Protein AF-A0A7T1M908-F1 (afdb_monomer_lite)

Radius of gyration: 13.53 Å; chains: 1; bounding box: 36×30×32 Å

Foldseek 3Di:
DQDPVLVVQQPDCWWKWKAFPQQATCDTHVNNCVQQVHDRVVRHRDHPCVRADNVLSVVVVVLQVVCQVPQAKDWDFDWGQHPVGIFTWIKIWHWDQDPVRGIMIIIIIDTDDDD

Sequence (115 aa):
MDSLLERLLDAAPVNINVVDAEGRILYINEATAACLGRSKAELLGGSDRDLLPPEQFEAIRETDREVLRTGKPARTRIRLDFPTGGKLMIDQKFPLTLPDGSIAVGGIAITLDDD

pLDDT: mean 93.46, std 7.61, range [45.41, 98.56]

Secondary structure (DSSP, 8-state):
---HHHHHHHH-SSEEEEE-TT-BEEEE-HHHHHHHTS-HHHHTTSBGGGSS-HHHHHHHHHHHHHHHHHSS-EEEEEEEEETTEEEEEEEEEEEEE-TTS-EEEEEEEEE----

Structure (mmCIF, N/CA/C/O backbone):
data_AF-A0A7T1M908-F1
#
_entry.id   AF-A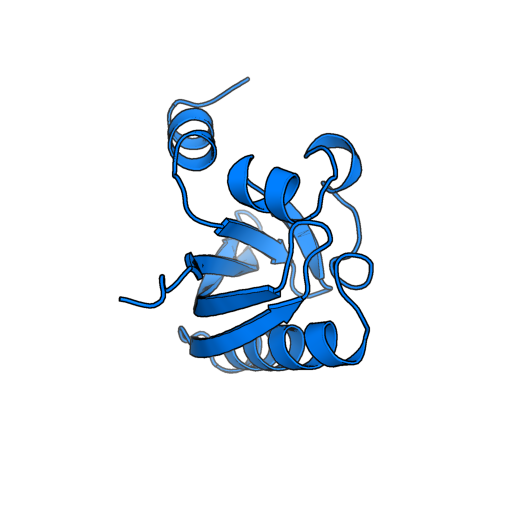0A7T1M908-F1
#
loop_
_atom_site.group_PDB
_atom_site.id
_atom_site.type_symbol
_atom_site.label_atom_id
_atom_site.label_alt_id
_atom_site.label_comp_id
_atom_site.label_asym_id
_atom_site.label_entity_id
_atom_site.label_seq_id
_atom_site.pdbx_PDB_ins_code
_atom_site.Cartn_x
_atom_site.Cartn_y
_atom_site.Cartn_z
_atom_site.occupancy
_atom_site.B_iso_or_equiv
_atom_site.auth_seq_id
_atom_site.auth_comp_id
_atom_site.auth_asym_id
_atom_site.auth_atom_id
_atom_site.pdbx_PDB_model_num
ATOM 1 N N . MET A 1 1 ? -19.299 -1.055 -9.789 1.00 45.41 1 MET A N 1
ATOM 2 C CA . MET A 1 1 ? -19.885 0.276 -10.041 1.00 45.41 1 MET A CA 1
ATOM 3 C C . MET A 1 1 ? -18.908 1.266 -9.455 1.00 45.41 1 MET A C 1
ATOM 5 O O . MET A 1 1 ? -18.843 1.343 -8.235 1.00 45.41 1 MET A O 1
ATOM 9 N N . ASP A 1 2 ? -18.122 1.919 -10.311 1.00 62.25 2 ASP A N 1
ATOM 10 C CA . ASP A 1 2 ? -17.069 2.858 -9.911 1.00 62.25 2 ASP A CA 1
ATOM 11 C C . ASP A 1 2 ? -17.660 3.963 -9.040 1.00 62.25 2 ASP A C 1
ATOM 13 O O . ASP A 1 2 ? -18.469 4.783 -9.488 1.00 62.25 2 ASP A O 1
ATOM 17 N N . SER A 1 3 ? -17.281 3.966 -7.767 1.00 90.25 3 SER A N 1
ATOM 18 C CA . SER A 1 3 ? -17.674 5.031 -6.850 1.00 90.25 3 SER A CA 1
ATOM 19 C C . SER A 1 3 ? -16.837 6.290 -7.112 1.00 90.25 3 SER A C 1
ATOM 21 O O . SER A 1 3 ? -15.722 6.219 -7.629 1.00 90.25 3 SER A O 1
ATOM 23 N N . LEU A 1 4 ? -17.340 7.470 -6.722 1.00 94.25 4 LEU A N 1
ATOM 24 C CA . LEU A 1 4 ? -16.538 8.705 -6.745 1.00 94.25 4 LEU A CA 1
ATOM 25 C C . LEU A 1 4 ? -15.223 8.536 -5.963 1.00 94.25 4 LEU A C 1
ATOM 27 O O . LEU A 1 4 ? -14.197 9.073 -6.369 1.00 94.25 4 LEU A O 1
ATOM 31 N N . LEU A 1 5 ? -15.263 7.773 -4.867 1.00 93.19 5 LEU A N 1
ATOM 32 C CA . LEU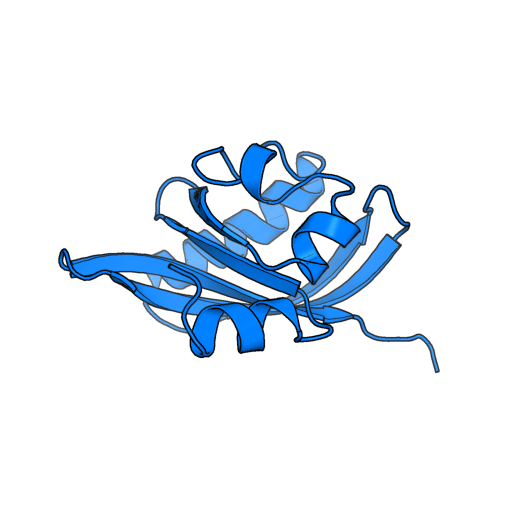 A 1 5 ? -14.095 7.467 -4.051 1.00 93.19 5 LEU A CA 1
ATOM 33 C C . LEU A 1 5 ? -13.062 6.646 -4.827 1.00 93.19 5 LEU A C 1
ATOM 35 O O . LEU A 1 5 ? -11.890 6.995 -4.815 1.00 93.19 5 LEU A O 1
ATOM 39 N N . GLU A 1 6 ? -13.485 5.601 -5.535 1.00 91.94 6 GLU A N 1
ATOM 40 C CA . GLU A 1 6 ? -12.574 4.782 -6.342 1.00 91.94 6 GLU A CA 1
ATOM 41 C C . GLU A 1 6 ? -11.881 5.621 -7.420 1.00 91.94 6 GLU A C 1
ATOM 43 O O . GLU A 1 6 ? -10.658 5.610 -7.518 1.00 91.94 6 GLU A O 1
ATOM 48 N N . ARG A 1 7 ? -12.643 6.464 -8.127 1.00 94.56 7 ARG A N 1
ATOM 49 C CA . ARG A 1 7 ? -12.086 7.393 -9.122 1.00 94.56 7 ARG A CA 1
ATOM 50 C C . ARG A 1 7 ? -11.102 8.395 -8.518 1.00 94.56 7 ARG A C 1
ATOM 52 O O . ARG A 1 7 ? -10.137 8.765 -9.178 1.00 94.56 7 ARG A O 1
ATOM 59 N N . LEU A 1 8 ? -11.347 8.858 -7.291 1.00 96.19 8 LEU A N 1
ATOM 60 C CA . LEU A 1 8 ? -10.434 9.749 -6.574 1.00 96.19 8 LEU A CA 1
ATOM 61 C C . LEU A 1 8 ? -9.118 9.038 -6.232 1.00 96.19 8 LEU A C 1
ATOM 63 O O . LEU A 1 8 ? -8.050 9.603 -6.454 1.00 96.19 8 LEU A O 1
ATOM 67 N N . LEU A 1 9 ? -9.197 7.817 -5.700 1.00 96.06 9 LEU A N 1
ATOM 68 C CA . LEU A 1 9 ? -8.026 7.030 -5.310 1.00 96.06 9 LEU A CA 1
ATOM 69 C C . LEU A 1 9 ? -7.198 6.595 -6.530 1.00 96.06 9 LEU A C 1
ATOM 71 O O . LEU A 1 9 ? -5.970 6.638 -6.478 1.00 96.06 9 LEU A O 1
ATOM 75 N N . ASP A 1 10 ? -7.855 6.242 -7.637 1.00 95.88 10 ASP A N 1
ATOM 76 C CA . ASP A 1 10 ? -7.198 5.880 -8.898 1.00 95.88 10 ASP A CA 1
ATOM 77 C C . ASP A 1 10 ? -6.531 7.083 -9.583 1.00 95.88 10 ASP A C 1
ATOM 79 O O . ASP A 1 10 ? -5.480 6.934 -10.199 1.00 95.88 10 ASP A O 1
ATOM 83 N N . ALA A 1 11 ? -7.094 8.288 -9.445 1.00 95.25 11 ALA A N 1
ATOM 84 C CA . ALA A 1 11 ? -6.496 9.512 -9.982 1.00 95.25 11 ALA A CA 1
ATOM 85 C C . ALA A 1 11 ? -5.334 10.060 -9.129 1.00 95.25 11 ALA A C 1
ATOM 87 O O . ALA A 1 11 ? -4.618 10.958 -9.577 1.00 95.25 11 ALA A O 1
ATOM 88 N N . ALA A 1 12 ? -5.157 9.572 -7.897 1.00 95.69 12 ALA A N 1
ATOM 89 C CA . ALA A 1 12 ? -4.118 10.056 -7.000 1.00 95.69 12 ALA A CA 1
ATOM 90 C C . ALA A 1 12 ? -2.722 9.610 -7.489 1.00 95.69 12 ALA A C 1
ATOM 92 O O . ALA A 1 12 ? -2.498 8.412 -7.668 1.00 95.69 12 ALA A O 1
ATOM 93 N N . PRO A 1 13 ? -1.745 10.525 -7.647 1.00 92.62 13 PRO A N 1
ATOM 94 C CA . PRO A 1 13 ? -0.399 10.199 -8.131 1.00 92.62 13 PRO A CA 1
ATOM 95 C C . PRO A 1 13 ? 0.499 9.624 -7.019 1.00 92.62 13 PRO A C 1
ATOM 97 O O . PRO A 1 13 ? 1.683 9.936 -6.930 1.00 92.62 13 PRO A O 1
ATOM 100 N N . VAL A 1 14 ? -0.076 8.821 -6.125 1.00 95.69 14 VAL A N 1
ATOM 101 C CA . VAL A 1 14 ? 0.601 8.185 -4.989 1.00 95.69 14 VAL A CA 1
ATOM 102 C C . VAL A 1 14 ? 0.181 6.728 -4.917 1.00 95.69 14 VAL A C 1
ATOM 104 O O . VAL A 1 14 ? -0.919 6.370 -5.341 1.00 95.69 14 VAL A O 1
ATOM 107 N N . ASN A 1 15 ? 1.047 5.878 -4.383 1.00 96.81 15 ASN A N 1
ATOM 108 C CA . ASN A 1 15 ? 0.750 4.463 -4.251 1.00 96.81 15 ASN A CA 1
ATOM 109 C C . ASN A 1 15 ? -0.259 4.253 -3.123 1.00 96.81 15 ASN A C 1
ATOM 111 O O . ASN A 1 15 ? -0.005 4.668 -1.995 1.00 96.81 15 ASN A O 1
ATOM 115 N N . ILE A 1 16 ? -1.397 3.627 -3.422 1.00 98.19 16 ILE A N 1
ATOM 116 C CA . ILE A 1 16 ? -2.425 3.277 -2.438 1.00 98.19 16 ILE A CA 1
ATOM 117 C C . ILE A 1 16 ? -2.757 1.790 -2.553 1.00 98.19 16 ILE A C 1
ATOM 119 O O . ILE A 1 16 ? -2.975 1.277 -3.657 1.00 98.19 16 ILE A O 1
ATOM 123 N N . ASN A 1 17 ? -2.829 1.106 -1.412 1.00 97.69 17 ASN A N 1
ATOM 124 C CA . ASN A 1 17 ? -3.237 -0.292 -1.319 1.00 97.69 17 ASN A CA 1
ATOM 125 C C . ASN A 1 17 ? -3.966 -0.587 -0.003 1.00 97.69 17 ASN A C 1
ATOM 127 O O . ASN A 1 17 ? -3.825 0.130 0.986 1.00 97.69 17 ASN A O 1
ATOM 131 N N . VAL A 1 18 ? -4.726 -1.678 0.013 1.00 97.88 18 VAL A N 1
ATOM 132 C CA . VAL A 1 18 ? -5.291 -2.276 1.225 1.00 97.88 18 VAL A CA 1
ATOM 133 C C . VAL A 1 18 ? -5.080 -3.781 1.161 1.00 97.88 18 VAL A C 1
ATOM 135 O O . VAL A 1 18 ? -5.418 -4.401 0.150 1.00 97.88 18 VAL A O 1
ATOM 138 N N . VAL A 1 19 ? -4.550 -4.360 2.235 1.00 97.94 19 VAL A N 1
ATOM 139 C CA . VAL A 1 19 ? -4.390 -5.811 2.398 1.00 97.94 19 VAL A CA 1
ATOM 140 C C . VAL A 1 19 ? -5.081 -6.296 3.668 1.00 97.94 19 VAL A C 1
ATOM 142 O O . VAL A 1 19 ? -5.135 -5.563 4.654 1.00 97.94 19 VAL A O 1
ATOM 145 N N . ASP A 1 20 ? -5.624 -7.510 3.662 1.00 97.44 20 ASP A N 1
ATOM 146 C CA . ASP A 1 20 ? -6.134 -8.136 4.888 1.00 97.44 20 ASP A CA 1
ATOM 147 C C . ASP A 1 20 ? -4.997 -8.590 5.829 1.00 97.44 20 ASP A C 1
ATOM 149 O O . ASP A 1 20 ? -3.803 -8.421 5.547 1.00 97.44 20 ASP A O 1
ATOM 153 N N . ALA A 1 21 ? -5.362 -9.160 6.981 1.00 95.69 21 ALA A N 1
ATOM 154 C CA . ALA A 1 21 ? -4.402 -9.638 7.973 1.00 95.69 21 ALA A CA 1
ATOM 155 C C . ALA A 1 21 ? -3.480 -10.745 7.428 1.00 95.69 21 ALA A C 1
ATOM 157 O O . ALA A 1 21 ? -2.339 -10.876 7.879 1.00 95.69 21 ALA A O 1
ATOM 158 N N . GLU A 1 22 ? -3.924 -11.505 6.429 1.00 95.12 22 GLU A N 1
ATOM 159 C CA . GLU A 1 22 ? -3.180 -12.576 5.768 1.00 95.12 22 GLU A CA 1
ATOM 160 C C . GLU A 1 22 ? -2.342 -12.089 4.573 1.00 95.12 22 GLU A C 1
ATOM 162 O O . GLU A 1 22 ? -1.493 -12.844 4.093 1.00 95.12 22 GLU A O 1
ATOM 167 N N . GLY A 1 23 ? -2.516 -10.836 4.140 1.00 95.00 23 GLY A N 1
ATOM 168 C CA . GLY A 1 23 ? -1.816 -10.241 2.998 1.00 95.00 23 GLY A CA 1
ATOM 169 C C . GLY A 1 23 ? -2.563 -10.364 1.665 1.00 95.00 23 GLY A C 1
ATOM 170 O O . GLY A 1 23 ? -1.967 -10.175 0.604 1.00 95.00 23 GLY A O 1
ATOM 171 N N . ARG A 1 24 ? -3.862 -10.690 1.663 1.00 96.94 24 ARG A N 1
ATOM 172 C CA . ARG A 1 24 ? -4.661 -10.647 0.429 1.00 96.94 24 ARG A CA 1
ATOM 173 C C . ARG A 1 24 ? -4.965 -9.213 0.052 1.00 96.94 24 ARG A C 1
ATOM 175 O O . ARG A 1 24 ? -5.389 -8.417 0.885 1.00 96.94 24 ARG A O 1
ATOM 182 N N . ILE A 1 25 ? -4.813 -8.904 -1.227 1.00 97.62 25 ILE A N 1
ATOM 183 C CA . ILE A 1 25 ? -5.001 -7.557 -1.761 1.00 97.62 25 ILE A CA 1
ATOM 184 C C . ILE A 1 25 ? -6.500 -7.277 -1.899 1.00 97.62 25 ILE A C 1
ATOM 186 O O . ILE A 1 25 ? -7.168 -7.816 -2.783 1.00 97.62 25 ILE A O 1
ATOM 190 N N . LEU A 1 26 ? -7.024 -6.417 -1.027 1.00 96.75 26 LEU A N 1
ATOM 191 C CA . LEU A 1 26 ? -8.423 -5.980 -1.032 1.00 96.75 26 LEU A CA 1
ATOM 192 C C . LEU A 1 26 ? -8.639 -4.774 -1.949 1.00 96.75 26 LEU A C 1
ATOM 194 O O . LEU A 1 26 ? -9.704 -4.623 -2.542 1.00 96.75 26 LEU A O 1
ATOM 198 N N . TYR A 1 27 ? -7.629 -3.908 -2.055 1.00 96.69 27 TYR A N 1
ATOM 199 C CA . TYR A 1 27 ? -7.645 -2.746 -2.934 1.00 96.69 27 TYR A CA 1
ATOM 200 C 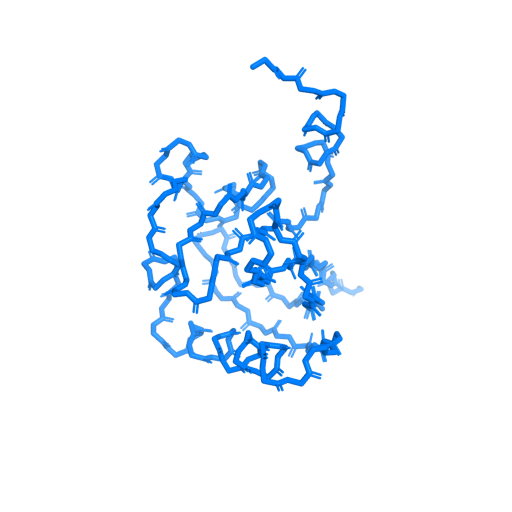C . TYR A 1 27 ? -6.233 -2.392 -3.394 1.00 96.69 27 TYR A C 1
ATOM 202 O O . TYR A 1 27 ? -5.268 -2.514 -2.638 1.00 96.69 27 TYR A O 1
ATOM 210 N N . ILE A 1 28 ? -6.128 -1.899 -4.623 1.00 97.38 28 ILE A N 1
ATOM 211 C CA . ILE A 1 28 ? -4.917 -1.298 -5.166 1.00 97.38 28 ILE A CA 1
ATOM 212 C C . ILE A 1 28 ? -5.325 -0.228 -6.178 1.00 97.38 28 ILE A C 1
ATOM 214 O O . ILE A 1 28 ? -6.241 -0.465 -6.966 1.00 97.38 28 ILE A O 1
ATOM 218 N N . ASN A 1 29 ? -4.701 0.947 -6.141 1.00 97.50 29 ASN A N 1
ATOM 219 C CA . ASN A 1 29 ? -4.995 1.994 -7.121 1.00 97.50 29 ASN A CA 1
ATOM 220 C C . ASN A 1 29 ? -4.154 1.845 -8.399 1.00 97.50 29 ASN A C 1
ATOM 222 O O . ASN A 1 29 ? -3.179 1.087 -8.443 1.00 97.50 29 ASN A O 1
ATOM 226 N N . GLU A 1 30 ? -4.519 2.603 -9.434 1.00 96.75 30 GLU A N 1
ATOM 227 C CA . GLU A 1 30 ? -3.814 2.603 -10.726 1.00 96.75 30 GLU A CA 1
ATOM 228 C C . GLU A 1 30 ? -2.325 2.963 -10.598 1.00 96.75 30 GLU A C 1
ATOM 230 O O . GLU A 1 30 ? -1.483 2.347 -11.249 1.00 96.75 30 GLU A O 1
ATOM 235 N N . ALA A 1 31 ? -1.962 3.904 -9.719 1.00 96.12 31 ALA A N 1
ATOM 236 C CA . ALA A 1 31 ? -0.564 4.291 -9.520 1.00 96.12 31 ALA A CA 1
ATOM 237 C C . ALA A 1 31 ? 0.299 3.134 -8.982 1.00 96.12 31 ALA A C 1
ATOM 239 O O . ALA A 1 31 ? 1.423 2.922 -9.447 1.00 96.12 31 ALA A O 1
ATOM 240 N N . THR A 1 32 ? -0.217 2.350 -8.030 1.00 96.50 32 THR A N 1
ATOM 241 C CA . THR A 1 32 ? 0.479 1.157 -7.521 1.00 96.50 32 THR A CA 1
ATOM 242 C C . THR A 1 32 ? 0.521 0.034 -8.543 1.00 96.50 32 THR A C 1
ATOM 244 O O . THR A 1 32 ? 1.582 -0.559 -8.731 1.00 96.50 32 THR A O 1
ATOM 247 N N . ALA A 1 33 ? -0.582 -0.219 -9.248 1.00 95.88 33 ALA A N 1
ATOM 248 C CA . ALA A 1 33 ? -0.620 -1.203 -10.327 1.00 95.88 33 ALA A CA 1
ATOM 249 C C . ALA A 1 33 ? 0.433 -0.884 -11.412 1.00 95.88 33 ALA A C 1
ATOM 251 O O . ALA A 1 33 ? 1.249 -1.738 -11.769 1.00 95.88 33 ALA A O 1
ATOM 252 N N . ALA A 1 34 ? 0.512 0.383 -11.835 1.00 94.44 34 ALA A N 1
ATOM 253 C CA . ALA A 1 34 ? 1.501 0.867 -12.793 1.00 94.44 34 ALA A CA 1
ATOM 254 C C . ALA A 1 34 ? 2.949 0.719 -12.294 1.00 94.44 34 ALA A C 1
ATOM 256 O O . ALA A 1 34 ? 3.802 0.267 -13.056 1.00 94.44 34 ALA A O 1
ATOM 257 N N . CYS A 1 35 ? 3.234 1.034 -11.022 1.00 93.00 35 CYS A N 1
ATOM 258 C CA . CYS A 1 35 ? 4.570 0.824 -10.440 1.00 93.00 35 CYS A CA 1
ATOM 259 C C . CYS A 1 35 ? 4.976 -0.657 -10.460 1.00 93.00 35 CYS A C 1
ATOM 261 O O . CYS A 1 35 ? 6.130 -0.983 -10.723 1.00 93.00 35 CYS A O 1
ATOM 263 N N . LEU A 1 36 ? 4.026 -1.562 -10.225 1.00 93.50 36 LEU A N 1
ATOM 264 C CA . LEU A 1 36 ? 4.246 -3.010 -10.258 1.00 93.50 36 LEU A CA 1
ATOM 265 C C . LEU A 1 36 ? 4.270 -3.592 -11.682 1.00 93.50 36 LEU A C 1
ATOM 267 O O . LEU A 1 36 ? 4.599 -4.765 -11.850 1.00 93.50 36 LEU A O 1
ATOM 271 N N . GLY A 1 37 ? 3.922 -2.803 -12.704 1.00 94.06 37 GLY A N 1
ATOM 272 C CA . GLY A 1 37 ? 3.838 -3.258 -14.093 1.00 94.06 37 GLY A CA 1
ATOM 273 C C . GLY A 1 37 ? 2.748 -4.309 -14.337 1.00 94.06 37 GLY A C 1
ATOM 274 O O . GLY A 1 37 ? 2.906 -5.148 -15.221 1.00 94.06 37 GLY A O 1
ATOM 275 N N . ARG A 1 38 ? 1.671 -4.302 -13.540 1.00 95.25 38 ARG A N 1
ATOM 276 C CA . ARG A 1 38 ? 0.544 -5.252 -13.609 1.00 95.25 38 ARG A CA 1
ATOM 277 C C . ARG A 1 38 ? -0.784 -4.498 -13.586 1.00 95.25 38 ARG A C 1
ATOM 279 O O . ARG A 1 38 ? -0.842 -3.360 -13.137 1.00 95.25 38 ARG A O 1
ATOM 286 N N . SER A 1 39 ? -1.863 -5.118 -14.049 1.00 95.88 39 SER A N 1
ATOM 287 C CA . SER A 1 39 ? -3.210 -4.540 -13.960 1.00 95.88 39 SER A CA 1
ATOM 288 C C . SER A 1 39 ? -3.835 -4.754 -12.575 1.00 95.88 39 SER A C 1
ATOM 290 O O . SER A 1 39 ? -3.552 -5.747 -11.905 1.00 95.88 39 SER A O 1
ATOM 292 N N . LYS A 1 40 ? -4.761 -3.876 -12.154 1.00 95.12 40 LYS A N 1
ATOM 293 C CA . LYS A 1 40 ? -5.552 -4.076 -10.919 1.00 95.12 40 LYS A CA 1
ATOM 294 C C . LYS A 1 40 ? -6.231 -5.452 -10.901 1.00 95.12 40 LYS A C 1
ATOM 296 O O . LYS A 1 40 ? -6.220 -6.131 -9.880 1.00 95.12 40 LYS A O 1
ATOM 301 N N . ALA A 1 41 ? -6.786 -5.874 -12.038 1.00 94.94 41 ALA A N 1
ATOM 302 C CA . ALA A 1 41 ? -7.516 -7.134 -12.166 1.00 94.94 41 ALA A CA 1
ATOM 303 C C . ALA A 1 41 ? -6.649 -8.376 -11.892 1.00 94.94 41 ALA A C 1
ATOM 305 O O . ALA A 1 41 ? -7.153 -9.349 -11.343 1.00 94.94 41 ALA A O 1
ATOM 306 N N . GLU A 1 42 ? -5.360 -8.343 -12.239 1.00 95.81 42 GLU A N 1
ATOM 307 C CA . GLU A 1 42 ? -4.419 -9.436 -11.947 1.00 95.81 42 GLU A CA 1
ATOM 308 C C . GLU A 1 42 ? -4.014 -9.490 -10.470 1.00 95.81 42 GLU A C 1
ATOM 310 O O . GLU A 1 42 ? -3.606 -10.540 -9.978 1.00 95.81 42 GLU A O 1
ATOM 315 N N . LEU A 1 43 ? -4.087 -8.354 -9.774 1.00 96.00 43 LEU A N 1
ATOM 316 C CA . LEU A 1 43 ? -3.593 -8.201 -8.408 1.00 96.00 43 LEU A CA 1
ATOM 317 C C . LEU A 1 43 ? -4.681 -8.433 -7.356 1.00 96.00 43 LEU A C 1
ATOM 319 O O . LEU A 1 43 ? -4.409 -9.010 -6.305 1.00 96.00 43 LEU A O 1
ATOM 323 N N . LEU A 1 44 ? -5.907 -7.975 -7.612 1.00 96.44 44 LEU A N 1
ATOM 324 C CA . LEU A 1 44 ? -6.999 -8.035 -6.640 1.00 96.44 44 LEU A CA 1
ATOM 325 C C . LEU A 1 44 ? -7.327 -9.480 -6.234 1.00 96.44 44 LEU A C 1
ATOM 327 O O . LEU A 1 44 ? -7.468 -10.370 -7.069 1.00 96.44 44 LEU A O 1
ATOM 331 N N . GLY A 1 45 ? -7.455 -9.709 -4.925 1.00 95.19 45 GLY A N 1
ATOM 332 C CA . GLY A 1 45 ? -7.669 -11.032 -4.328 1.00 95.19 45 GLY A CA 1
ATOM 333 C C . GLY A 1 45 ? -6.424 -11.929 -4.274 1.00 95.19 45 GLY A C 1
ATOM 334 O O . GLY A 1 45 ? -6.461 -12.971 -3.613 1.00 95.19 45 GLY A O 1
ATOM 335 N N . GLY A 1 46 ? -5.329 -11.531 -4.929 1.00 95.75 46 GLY A N 1
ATOM 336 C CA . GLY A 1 46 ? -4.032 -12.200 -4.874 1.00 95.75 46 GLY A CA 1
ATOM 337 C C . GLY A 1 46 ? -3.272 -11.939 -3.571 1.00 95.75 46 GLY A C 1
ATOM 338 O O . GLY A 1 46 ? -3.731 -11.202 -2.698 1.00 95.75 46 GLY A O 1
ATOM 339 N N . SER A 1 47 ? -2.099 -12.563 -3.444 1.00 94.56 47 SER A N 1
ATOM 340 C CA . SER A 1 47 ? -1.199 -12.417 -2.294 1.00 94.56 47 SER A CA 1
ATOM 341 C C . SER A 1 47 ? -0.192 -11.286 -2.522 1.00 94.56 47 SER A C 1
ATOM 343 O O . SER A 1 47 ? 0.470 -11.239 -3.558 1.00 94.56 47 SER A O 1
ATOM 345 N N . ASP A 1 48 ? -0.005 -10.425 -1.524 1.00 92.38 48 ASP A N 1
ATOM 346 C CA . ASP A 1 48 ? 0.997 -9.349 -1.525 1.00 92.38 48 ASP A CA 1
ATOM 347 C C . ASP A 1 48 ? 2.457 -9.851 -1.600 1.00 92.38 48 ASP A C 1
ATOM 349 O O . ASP A 1 48 ? 3.344 -9.158 -2.100 1.00 92.38 48 ASP A O 1
ATOM 353 N N . ARG A 1 49 ? 2.693 -11.098 -1.179 1.00 91.69 49 ARG A N 1
ATOM 354 C CA . ARG A 1 49 ? 3.978 -11.820 -1.288 1.00 91.69 49 ARG A CA 1
ATOM 355 C C . ARG A 1 49 ? 4.563 -11.880 -2.697 1.00 91.69 49 ARG A C 1
ATOM 357 O O . ARG A 1 49 ? 5.779 -11.938 -2.837 1.00 91.69 49 ARG A O 1
ATOM 364 N N . ASP A 1 50 ? 3.717 -11.862 -3.725 1.00 88.00 50 ASP A N 1
ATOM 365 C CA . ASP A 1 50 ? 4.137 -12.034 -5.122 1.00 88.00 50 ASP A CA 1
ATOM 366 C C . ASP A 1 50 ? 4.366 -10.693 -5.846 1.00 88.00 50 ASP A C 1
ATOM 368 O O . ASP A 1 50 ? 4.531 -10.659 -7.075 1.00 88.00 50 ASP A O 1
ATOM 372 N N . LEU A 1 51 ? 4.314 -9.576 -5.107 1.00 89.94 51 LEU A N 1
ATOM 373 C CA . LEU A 1 51 ? 4.440 -8.225 -5.658 1.00 89.94 51 LEU A CA 1
ATOM 374 C C . LEU A 1 51 ? 5.887 -7.740 -5.734 1.00 89.94 51 LEU A C 1
ATOM 376 O O . LEU A 1 51 ? 6.225 -6.978 -6.637 1.00 89.94 51 LEU A O 1
ATOM 380 N N . LEU A 1 52 ? 6.727 -8.152 -4.785 1.00 90.25 52 LEU A N 1
ATOM 381 C CA . LEU A 1 52 ? 8.083 -7.639 -4.606 1.00 90.25 52 LEU A CA 1
ATOM 382 C C . LEU A 1 52 ? 9.067 -8.779 -4.322 1.00 90.25 52 LEU A C 1
ATOM 384 O O . LEU A 1 52 ? 8.660 -9.844 -3.856 1.00 90.25 52 LEU A O 1
ATOM 388 N N . PRO A 1 53 ? 10.374 -8.568 -4.557 1.00 90.50 53 PRO A N 1
ATOM 389 C CA . PRO A 1 53 ? 11.400 -9.508 -4.124 1.00 90.50 53 PRO A CA 1
ATOM 390 C C . PRO A 1 53 ? 11.308 -9.806 -2.613 1.00 90.50 53 PRO A C 1
ATOM 392 O O . PRO A 1 53 ? 10.995 -8.893 -1.844 1.00 90.50 53 PRO A O 1
ATOM 395 N N . PRO A 1 54 ? 11.635 -11.034 -2.159 1.00 89.38 54 PRO A N 1
ATOM 396 C CA . PRO A 1 54 ? 11.405 -11.467 -0.775 1.00 89.38 54 PRO A CA 1
ATOM 397 C C . PRO A 1 54 ? 11.970 -10.532 0.303 1.00 89.38 54 PRO A C 1
ATOM 399 O O . PRO A 1 54 ? 11.311 -10.272 1.304 1.00 89.38 54 PRO A O 1
ATOM 402 N N . GLU A 1 55 ? 13.166 -9.981 0.089 1.00 87.81 55 GLU A N 1
ATOM 403 C CA . GLU A 1 55 ? 13.809 -9.074 1.051 1.00 87.81 55 GLU A CA 1
ATOM 404 C C . GLU A 1 55 ? 13.035 -7.758 1.225 1.00 87.81 55 GLU A C 1
ATOM 406 O O . GLU A 1 55 ? 12.872 -7.266 2.341 1.00 87.81 55 GLU A O 1
ATOM 411 N N . GLN A 1 56 ? 12.513 -7.205 0.126 1.00 91.56 56 GLN A N 1
ATOM 412 C CA . GLN A 1 56 ? 11.695 -5.991 0.142 1.00 91.56 56 GLN A CA 1
ATOM 413 C C . GLN A 1 56 ? 10.307 -6.261 0.727 1.00 91.56 56 GLN A C 1
ATOM 415 O O . GLN A 1 56 ? 9.780 -5.449 1.492 1.00 91.56 56 GLN A O 1
ATOM 420 N N . PHE A 1 57 ? 9.737 -7.421 0.392 1.00 92.56 57 PHE A N 1
ATOM 421 C CA . PHE A 1 57 ? 8.462 -7.871 0.932 1.00 92.56 57 PHE A CA 1
ATOM 422 C C . PHE A 1 57 ? 8.504 -7.978 2.461 1.00 92.56 57 PHE A C 1
ATOM 424 O O . PHE A 1 57 ? 7.617 -7.449 3.126 1.00 92.56 57 PHE A O 1
ATOM 431 N N . GLU A 1 58 ? 9.542 -8.586 3.043 1.00 91.62 58 GLU A N 1
ATOM 432 C CA . GLU A 1 58 ? 9.624 -8.739 4.502 1.00 91.62 58 GLU A CA 1
ATOM 433 C C . GLU A 1 58 ? 9.694 -7.398 5.245 1.00 91.62 58 GLU A C 1
ATOM 435 O O . GLU A 1 58 ? 9.068 -7.250 6.295 1.00 91.62 58 GLU A O 1
ATOM 440 N N . ALA A 1 59 ? 10.371 -6.385 4.691 1.00 88.88 59 ALA A N 1
ATOM 441 C CA . ALA A 1 59 ? 10.408 -5.046 5.290 1.00 88.88 59 ALA A CA 1
ATOM 442 C C . ALA A 1 59 ? 9.012 -4.391 5.347 1.00 88.88 59 ALA A C 1
ATOM 444 O O . ALA A 1 59 ? 8.613 -3.802 6.359 1.00 88.88 59 ALA A O 1
ATOM 445 N N . ILE A 1 60 ? 8.239 -4.536 4.271 1.00 92.38 60 ILE A N 1
ATOM 446 C CA . ILE A 1 60 ? 6.850 -4.066 4.186 1.00 92.38 60 ILE A CA 1
ATOM 447 C C . ILE A 1 60 ? 5.971 -4.862 5.151 1.00 92.38 60 ILE A C 1
ATOM 449 O O . ILE A 1 60 ? 5.185 -4.270 5.898 1.00 92.38 60 ILE A O 1
ATOM 453 N N . ARG A 1 61 ? 6.144 -6.186 5.181 1.00 94.19 61 ARG A N 1
ATOM 454 C CA . ARG A 1 61 ? 5.329 -7.101 5.976 1.00 94.19 61 ARG A CA 1
ATOM 455 C C . ARG A 1 61 ? 5.568 -6.957 7.474 1.00 94.19 61 ARG A C 1
ATOM 457 O O . ARG A 1 61 ? 4.635 -7.138 8.252 1.00 94.19 61 ARG A O 1
ATOM 464 N N . GLU A 1 62 ? 6.780 -6.617 7.900 1.00 94.31 62 GLU A N 1
ATOM 465 C CA . GLU A 1 62 ? 7.061 -6.278 9.299 1.00 94.31 62 GLU A CA 1
ATOM 466 C C . GLU A 1 62 ? 6.264 -5.039 9.731 1.00 94.31 62 GLU A C 1
ATOM 468 O O . GLU A 1 62 ? 5.627 -5.049 10.783 1.00 94.31 62 GLU A O 1
ATOM 473 N N . THR A 1 63 ? 6.198 -4.016 8.873 1.00 95.19 63 THR A N 1
ATOM 474 C CA . THR A 1 63 ? 5.394 -2.810 9.134 1.00 95.19 63 THR A CA 1
ATOM 475 C C . THR A 1 63 ? 3.896 -3.139 9.215 1.00 95.19 63 THR A C 1
ATOM 477 O O . THR A 1 63 ? 3.204 -2.638 10.099 1.00 95.19 63 THR A O 1
ATOM 480 N N . ASP A 1 64 ? 3.385 -4.033 8.355 1.00 96.88 64 ASP A N 1
ATOM 481 C CA . ASP A 1 64 ? 1.992 -4.512 8.453 1.00 96.88 64 ASP A CA 1
ATOM 482 C C . ASP A 1 64 ? 1.738 -5.234 9.776 1.00 96.88 64 ASP A C 1
ATOM 484 O O . ASP A 1 64 ? 0.751 -4.966 10.463 1.00 96.88 64 ASP A O 1
ATOM 488 N N . ARG A 1 65 ? 2.651 -6.134 10.165 1.00 96.06 65 ARG A N 1
ATOM 489 C CA . ARG A 1 65 ? 2.570 -6.875 11.429 1.00 96.06 65 ARG A CA 1
ATOM 490 C C . ARG A 1 65 ? 2.583 -5.935 12.633 1.00 96.06 65 ARG A C 1
ATOM 492 O O . ARG A 1 65 ? 1.844 -6.176 13.588 1.00 96.06 65 ARG A O 1
ATOM 499 N N . GLU A 1 66 ? 3.362 -4.857 12.597 1.00 96.38 66 GLU A N 1
ATOM 500 C CA . GLU A 1 66 ? 3.354 -3.834 13.644 1.00 96.38 66 GLU A CA 1
ATOM 501 C C . GLU A 1 66 ? 1.995 -3.131 13.744 1.00 96.38 66 GLU A C 1
ATOM 503 O O . GLU A 1 66 ? 1.446 -3.018 14.846 1.00 96.38 66 GLU A O 1
ATOM 508 N N . VAL A 1 67 ? 1.429 -2.702 12.614 1.00 98.25 67 VAL A N 1
ATOM 509 C CA . VAL A 1 67 ? 0.116 -2.043 12.570 1.00 98.25 67 VAL A CA 1
ATOM 510 C C . VAL A 1 67 ? -0.974 -2.971 13.102 1.00 98.25 67 VAL A C 1
ATOM 512 O O . VAL A 1 67 ? -1.742 -2.571 13.978 1.00 98.25 67 VAL A O 1
ATOM 515 N N . LEU A 1 68 ? -1.001 -4.227 12.648 1.00 97.06 68 LEU A N 1
ATOM 516 C CA . LEU A 1 68 ? -1.968 -5.233 13.097 1.00 97.06 68 LEU A CA 1
ATOM 517 C C . LEU A 1 68 ? -1.840 -5.520 14.598 1.00 97.06 68 LEU A C 1
ATOM 519 O O . LEU A 1 68 ? -2.841 -5.591 15.306 1.00 97.06 68 LEU A O 1
ATOM 523 N N . ARG A 1 69 ? -0.609 -5.648 15.107 1.00 96.75 69 ARG A N 1
ATOM 524 C CA . ARG A 1 69 ? -0.347 -5.933 16.525 1.00 96.75 69 ARG A CA 1
ATOM 525 C C . ARG A 1 69 ? -0.701 -4.758 17.435 1.00 96.75 69 ARG A C 1
ATOM 527 O O . ARG A 1 69 ? -1.129 -4.969 18.567 1.00 96.75 69 ARG A O 1
ATOM 534 N N . THR A 1 70 ? -0.437 -3.529 16.999 1.00 96.94 70 THR A N 1
ATOM 535 C CA . THR A 1 70 ? -0.563 -2.334 17.850 1.00 96.94 70 THR A CA 1
ATOM 536 C C . THR A 1 70 ? -1.892 -1.608 17.693 1.00 96.94 70 THR A C 1
ATOM 538 O O . THR A 1 70 ? -2.254 -0.835 18.581 1.00 96.94 70 THR A O 1
ATOM 541 N N . GLY A 1 71 ? -2.589 -1.805 16.571 1.00 96.25 71 GLY A N 1
ATOM 542 C CA . GLY A 1 71 ? -3.741 -0.995 16.183 1.00 96.25 71 GLY A CA 1
ATOM 543 C C . GLY A 1 71 ? -3.387 0.478 15.958 1.00 96.25 71 GLY A C 1
ATOM 544 O O . GLY A 1 71 ? -4.257 1.338 16.079 1.00 96.25 71 GLY A O 1
ATOM 545 N N . LYS A 1 72 ? -2.115 0.799 15.687 1.00 97.56 72 LYS A N 1
ATOM 546 C CA . LYS A 1 72 ? -1.625 2.171 15.500 1.00 97.56 72 LYS A CA 1
ATOM 547 C C . LYS A 1 72 ? -0.995 2.340 14.118 1.00 97.56 72 LYS A C 1
ATOM 549 O O . LYS A 1 72 ? -0.432 1.380 13.599 1.00 97.56 72 LYS A O 1
ATOM 554 N N . PRO A 1 73 ? -1.056 3.547 13.528 1.00 98.12 73 PRO A N 1
ATOM 555 C CA . PRO A 1 73 ? -0.331 3.837 12.301 1.00 98.12 73 PRO A CA 1
ATOM 556 C C . PRO A 1 73 ? 1.185 3.710 12.474 1.00 98.12 73 PRO A C 1
ATOM 558 O O . PRO A 1 73 ? 1.726 4.086 13.515 1.00 98.12 73 PRO A O 1
ATOM 561 N N . ALA A 1 74 ? 1.855 3.260 11.418 1.00 97.56 74 ALA A N 1
ATOM 562 C CA . ALA A 1 74 ? 3.306 3.198 11.309 1.00 97.56 74 ALA A CA 1
ATOM 563 C C . ALA A 1 74 ? 3.767 3.976 10.070 1.00 97.56 74 ALA A C 1
ATOM 565 O O . ALA A 1 74 ? 3.041 4.094 9.081 1.00 97.56 74 ALA A O 1
ATOM 566 N N . ARG A 1 75 ? 4.975 4.537 10.132 1.00 96.44 75 ARG A N 1
ATOM 567 C CA . ARG A 1 75 ? 5.568 5.304 9.033 1.00 96.44 75 ARG A CA 1
ATOM 568 C C . ARG A 1 75 ? 7.023 4.913 8.869 1.00 96.44 75 ARG A C 1
ATOM 570 O O . ARG A 1 75 ? 7.796 5.033 9.817 1.00 96.44 75 ARG A O 1
ATOM 577 N N . THR A 1 76 ? 7.406 4.525 7.663 1.00 95.81 76 THR A N 1
ATOM 578 C CA . THR A 1 76 ? 8.771 4.107 7.343 1.00 95.81 76 THR A CA 1
ATOM 579 C C . THR A 1 76 ? 9.284 4.858 6.119 1.00 95.81 76 THR A C 1
ATOM 581 O O . THR A 1 76 ? 8.527 5.321 5.267 1.00 95.81 76 THR A O 1
ATOM 584 N N . ARG A 1 77 ? 10.604 5.042 6.055 1.00 95.88 77 ARG A N 1
ATOM 585 C CA . ARG A 1 77 ? 11.283 5.468 4.829 1.00 95.88 77 ARG A CA 1
ATOM 586 C C . ARG A 1 77 ? 11.879 4.219 4.206 1.00 95.88 77 ARG A C 1
ATOM 588 O O . ARG A 1 77 ? 12.707 3.574 4.844 1.00 95.88 77 ARG A O 1
ATOM 595 N N . ILE A 1 78 ? 11.458 3.886 2.993 1.00 93.44 78 ILE A N 1
ATOM 596 C CA . ILE A 1 78 ? 11.805 2.625 2.340 1.00 93.44 78 ILE A CA 1
ATOM 597 C C . ILE A 1 78 ? 12.306 2.879 0.923 1.00 93.44 78 ILE A C 1
ATOM 599 O O . ILE A 1 78 ? 11.798 3.753 0.222 1.00 93.44 78 ILE A O 1
ATOM 603 N N . ARG A 1 79 ? 13.330 2.131 0.510 1.00 93.56 79 ARG A N 1
ATOM 604 C CA . ARG A 1 79 ? 13.759 2.061 -0.885 1.00 93.56 79 ARG A CA 1
ATOM 605 C C . ARG A 1 79 ? 13.283 0.732 -1.447 1.00 93.56 79 ARG A C 1
ATOM 607 O O . ARG A 1 79 ? 13.615 -0.305 -0.880 1.00 93.56 79 ARG A O 1
ATOM 614 N N . LEU A 1 80 ? 12.500 0.792 -2.516 1.00 92.44 80 LEU A N 1
ATOM 615 C CA . LEU A 1 80 ? 11.965 -0.378 -3.198 1.00 92.44 80 LEU A CA 1
ATOM 616 C C . LEU A 1 80 ? 12.390 -0.368 -4.660 1.00 92.44 80 LEU A C 1
ATOM 618 O O . LEU A 1 80 ? 12.354 0.679 -5.308 1.00 92.44 80 LEU A O 1
ATOM 622 N N . ASP A 1 81 ? 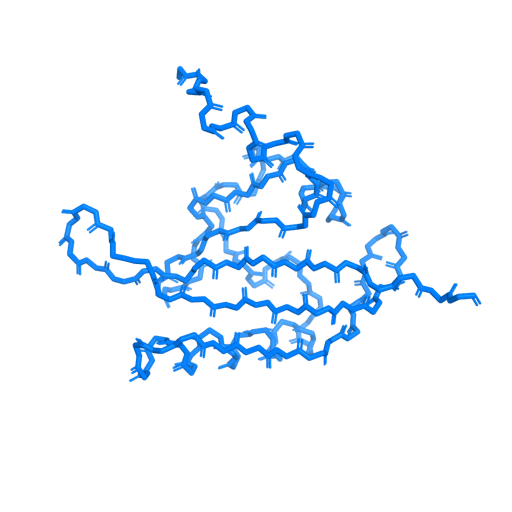12.747 -1.536 -5.171 1.00 92.19 81 ASP A N 1
ATOM 623 C CA . ASP A 1 81 ? 13.042 -1.760 -6.577 1.00 92.19 81 ASP A CA 1
ATOM 624 C C . ASP A 1 81 ? 11.815 -2.345 -7.260 1.00 92.19 81 ASP A C 1
ATOM 626 O O . ASP A 1 81 ? 11.430 -3.494 -7.030 1.00 92.19 81 ASP A O 1
ATOM 630 N N . PHE A 1 82 ? 11.212 -1.526 -8.115 1.00 89.69 82 PHE A N 1
ATOM 631 C CA . PHE A 1 82 ? 10.087 -1.903 -8.952 1.00 89.69 82 PHE A CA 1
ATOM 632 C C . PHE A 1 82 ? 10.553 -2.230 -10.375 1.00 89.69 82 PHE A C 1
ATOM 634 O O . PHE A 1 82 ? 11.615 -1.761 -10.795 1.00 89.69 82 PHE A O 1
ATOM 641 N N . PRO A 1 83 ? 9.733 -2.932 -11.180 1.00 87.94 83 PRO A N 1
ATOM 642 C CA . PRO A 1 83 ? 9.992 -3.093 -12.612 1.00 87.94 83 PRO A CA 1
ATOM 643 C C . PRO A 1 83 ? 10.199 -1.762 -13.352 1.00 87.94 83 PRO A C 1
ATOM 645 O O . PRO A 1 83 ? 10.964 -1.698 -14.310 1.00 87.94 83 PRO A O 1
ATOM 648 N N . THR A 1 84 ? 9.558 -0.683 -12.889 1.00 84.31 84 THR A N 1
ATOM 649 C CA . THR A 1 84 ? 9.701 0.673 -13.446 1.00 84.31 84 THR A CA 1
ATOM 650 C C . THR A 1 84 ? 10.942 1.430 -12.953 1.00 84.31 84 THR A C 1
ATOM 652 O O . THR A 1 84 ? 11.136 2.582 -13.334 1.00 84.31 84 THR A O 1
ATOM 655 N N . GLY A 1 85 ? 11.754 0.829 -12.079 1.00 87.88 85 GLY A N 1
ATOM 656 C CA . GLY A 1 85 ? 12.932 1.439 -11.460 1.00 87.88 85 GLY A CA 1
ATOM 657 C C . GLY A 1 85 ? 12.816 1.602 -9.943 1.00 87.88 85 GLY A C 1
ATOM 658 O O . GLY A 1 85 ? 11.724 1.576 -9.371 1.00 87.88 85 GLY A O 1
ATOM 659 N N . GLY A 1 86 ? 13.969 1.770 -9.292 1.00 88.62 86 GLY A N 1
ATOM 660 C CA . GLY A 1 86 ? 14.065 1.957 -7.846 1.00 88.62 86 GLY A CA 1
ATOM 661 C C . GLY A 1 86 ? 13.504 3.300 -7.382 1.00 88.62 86 GLY A C 1
ATOM 662 O O . GLY A 1 86 ? 13.787 4.339 -7.976 1.00 88.62 86 GLY A O 1
ATOM 663 N N . LYS A 1 87 ? 12.726 3.286 -6.298 1.00 90.94 87 LYS A N 1
ATOM 664 C CA . LYS A 1 87 ? 12.078 4.464 -5.708 1.00 90.94 87 LYS A CA 1
ATOM 665 C C . LYS A 1 87 ? 12.391 4.552 -4.223 1.00 90.94 87 LYS A C 1
ATOM 667 O O . LYS A 1 87 ? 12.295 3.563 -3.499 1.00 90.94 87 LYS A O 1
ATOM 672 N N . LEU A 1 88 ? 12.744 5.748 -3.761 1.00 94.06 88 LEU A N 1
ATOM 673 C CA . LEU A 1 88 ? 12.766 6.069 -2.339 1.00 94.06 88 LEU A CA 1
ATOM 674 C C . LEU A 1 88 ? 11.409 6.646 -1.964 1.00 94.06 88 LEU A C 1
ATOM 676 O O . LEU A 1 88 ? 10.913 7.538 -2.640 1.00 94.06 88 LEU A O 1
ATOM 680 N N . MET A 1 89 ? 10.805 6.142 -0.899 1.00 94.88 89 MET A N 1
ATOM 681 C CA . MET A 1 89 ? 9.444 6.505 -0.537 1.00 94.88 89 MET A CA 1
ATOM 682 C C . MET A 1 89 ? 9.308 6.720 0.962 1.00 94.88 89 MET A C 1
ATOM 684 O O . MET A 1 89 ? 10.059 6.166 1.771 1.00 94.88 89 MET A O 1
ATOM 688 N N . ILE A 1 90 ? 8.307 7.511 1.323 1.00 96.69 90 ILE A N 1
ATOM 689 C CA . ILE A 1 90 ? 7.693 7.449 2.643 1.00 96.69 90 ILE A CA 1
ATOM 690 C C . ILE A 1 90 ? 6.472 6.553 2.519 1.00 96.69 90 ILE A C 1
ATOM 692 O O . ILE A 1 90 ? 5.551 6.905 1.789 1.00 96.69 90 ILE A O 1
ATOM 696 N N . ASP A 1 91 ? 6.472 5.440 3.241 1.00 96.94 91 ASP A N 1
ATOM 697 C CA . ASP A 1 91 ? 5.335 4.532 3.347 1.00 96.94 91 ASP A CA 1
ATOM 698 C C . ASP A 1 91 ? 4.622 4.768 4.680 1.00 96.94 91 ASP A C 1
ATOM 700 O O . ASP A 1 91 ? 5.240 4.766 5.752 1.00 96.94 91 ASP A O 1
ATOM 704 N N . GLN A 1 92 ? 3.324 5.038 4.610 1.00 97.75 92 GLN A N 1
ATOM 705 C CA . GLN A 1 92 ? 2.466 5.215 5.767 1.00 97.75 92 GLN A CA 1
ATOM 706 C C . GLN A 1 92 ? 1.400 4.131 5.775 1.00 97.75 92 GLN A C 1
ATOM 708 O O . GLN A 1 92 ? 0.560 4.055 4.878 1.00 97.75 92 GLN A O 1
ATOM 713 N N . LYS A 1 93 ? 1.391 3.353 6.855 1.00 98.25 93 LYS A N 1
ATOM 714 C CA . LYS A 1 93 ? 0.455 2.257 7.064 1.00 98.25 93 LYS A CA 1
ATOM 715 C C . LYS A 1 93 ? -0.452 2.517 8.250 1.00 98.25 93 LYS A C 1
ATOM 717 O O . LYS A 1 93 ? -0.032 3.115 9.241 1.00 98.25 93 LYS A O 1
ATOM 722 N N . PHE A 1 94 ? -1.701 2.083 8.163 1.00 98.50 94 PHE A N 1
ATOM 723 C CA . PHE A 1 94 ? -2.706 2.322 9.196 1.00 98.50 94 PHE A CA 1
ATOM 724 C C . PHE A 1 94 ? -3.755 1.207 9.235 1.00 98.50 94 PHE A C 1
ATOM 726 O O . PHE A 1 94 ? -4.041 0.593 8.205 1.00 98.50 94 PHE A O 1
ATOM 733 N N . PRO A 1 95 ? -4.333 0.927 10.417 1.00 98.31 95 PRO A N 1
ATOM 734 C CA . PRO A 1 95 ? -5.364 -0.089 10.535 1.00 98.31 95 PRO A CA 1
ATOM 735 C C . PRO A 1 95 ? -6.668 0.419 9.916 1.00 98.31 95 PRO A C 1
ATOM 737 O O . PRO A 1 95 ? -7.051 1.578 10.094 1.00 98.31 95 PRO A O 1
ATOM 740 N N . LEU A 1 96 ? -7.369 -0.467 9.222 1.00 97.88 96 LEU A N 1
ATOM 741 C CA . LEU A 1 96 ? -8.702 -0.236 8.684 1.00 97.88 96 LEU A CA 1
ATOM 742 C C . LEU A 1 96 ? -9.639 -1.314 9.216 1.00 97.88 96 LEU A C 1
ATOM 744 O O . LEU A 1 96 ? -9.398 -2.501 9.017 1.00 97.88 96 LEU A O 1
ATOM 748 N N . THR A 1 97 ? -10.715 -0.909 9.886 1.00 97.00 97 THR A N 1
ATOM 749 C CA . THR A 1 97 ? -11.762 -1.845 10.307 1.00 97.00 97 THR A CA 1
ATOM 750 C C . THR A 1 97 ? -12.679 -2.131 9.127 1.00 97.00 97 THR A C 1
ATOM 752 O O . THR A 1 97 ? -13.289 -1.216 8.570 1.00 97.00 97 THR A O 1
ATOM 755 N N . LEU A 1 98 ? -12.766 -3.400 8.743 1.00 95.50 98 LEU A N 1
ATOM 756 C CA . LEU A 1 98 ? -13.659 -3.871 7.694 1.00 95.50 98 LEU A CA 1
ATOM 757 C C . LEU A 1 98 ? -15.108 -3.976 8.210 1.00 95.50 98 LEU A C 1
ATOM 759 O O . LEU A 1 98 ? -15.332 -4.002 9.423 1.00 95.50 98 LEU A O 1
ATOM 763 N N . PRO A 1 99 ? -16.118 -4.055 7.318 1.00 95.25 99 PRO A N 1
ATOM 764 C CA . PRO A 1 99 ? -17.523 -4.149 7.726 1.00 95.25 99 PRO A CA 1
ATOM 765 C C . PRO A 1 99 ? -17.856 -5.346 8.628 1.00 95.25 99 PRO A C 1
ATOM 767 O O . PRO A 1 99 ? -18.809 -5.278 9.400 1.00 95.25 99 PRO A O 1
ATOM 770 N N . ASP A 1 100 ? -17.084 -6.430 8.540 1.00 95.50 100 ASP A N 1
ATOM 771 C CA . ASP A 1 100 ? -17.226 -7.626 9.380 1.00 95.50 100 ASP A CA 1
ATOM 772 C C . ASP A 1 100 ? -16.506 -7.516 10.740 1.00 95.50 100 ASP A C 1
ATOM 774 O O . ASP A 1 100 ? -16.559 -8.442 11.548 1.00 95.50 100 ASP A O 1
ATOM 778 N N . GLY A 1 101 ? -15.854 -6.380 11.013 1.00 95.81 101 GLY A N 1
ATOM 779 C CA . GLY A 1 101 ? -15.111 -6.107 12.241 1.00 95.81 101 GLY A CA 1
ATOM 780 C C . GLY A 1 101 ? -13.659 -6.589 12.232 1.00 95.81 101 GLY A C 1
ATOM 781 O O . GLY A 1 101 ? -12.927 -6.289 13.177 1.00 95.81 101 GLY A O 1
ATOM 782 N N . SER A 1 102 ? -13.215 -7.297 11.189 1.00 95.81 102 SER A N 1
ATOM 783 C CA . SER A 1 102 ? -11.805 -7.656 11.027 1.00 95.81 102 SER A CA 1
ATOM 784 C C . SER A 1 102 ? -10.946 -6.423 10.709 1.00 95.81 102 SER A C 1
ATOM 786 O O . SER A 1 102 ? -11.453 -5.361 10.334 1.00 95.81 102 SER A O 1
ATOM 788 N N . ILE A 1 103 ? -9.630 -6.539 10.907 1.00 97.12 103 ILE A N 1
ATOM 789 C CA . ILE A 1 103 ? -8.678 -5.452 10.654 1.00 97.12 103 ILE A CA 1
ATOM 790 C C . ILE A 1 103 ? -7.865 -5.764 9.399 1.00 97.12 103 ILE A C 1
ATOM 792 O O . ILE A 1 103 ? -7.210 -6.800 9.313 1.00 97.12 103 ILE A O 1
ATOM 796 N N . ALA A 1 104 ? -7.880 -4.824 8.463 1.00 98.19 104 ALA A N 1
ATOM 797 C CA . ALA A 1 104 ? -6.990 -4.746 7.316 1.00 98.19 104 ALA A CA 1
ATOM 798 C C . ALA A 1 104 ? -5.909 -3.679 7.549 1.00 98.19 104 ALA A C 1
ATOM 800 O O . ALA A 1 104 ? -6.018 -2.842 8.451 1.00 98.19 104 ALA A O 1
ATOM 801 N N . VAL A 1 105 ? -4.881 -3.674 6.706 1.00 98.56 105 VAL A N 1
ATOM 802 C CA . VAL A 1 105 ? -3.865 -2.622 6.666 1.00 98.56 105 VAL A CA 1
ATOM 803 C C . VAL A 1 105 ? -4.031 -1.812 5.389 1.00 98.56 105 VAL A C 1
ATOM 805 O O . VAL A 1 105 ? -3.941 -2.344 4.284 1.00 98.56 105 VAL A O 1
ATOM 808 N N . GLY A 1 106 ? -4.282 -0.513 5.545 1.00 98.25 106 GLY A N 1
ATOM 809 C CA . GLY A 1 106 ? -4.187 0.462 4.465 1.00 98.25 106 GLY A CA 1
ATOM 810 C C . GLY A 1 106 ? -2.764 1.000 4.358 1.00 98.25 106 GLY A C 1
ATOM 811 O O . GLY A 1 106 ? -2.135 1.266 5.382 1.00 98.25 106 GLY A O 1
ATOM 812 N N . GLY A 1 107 ? -2.275 1.163 3.132 1.00 97.88 107 GLY A N 1
ATOM 813 C CA . GL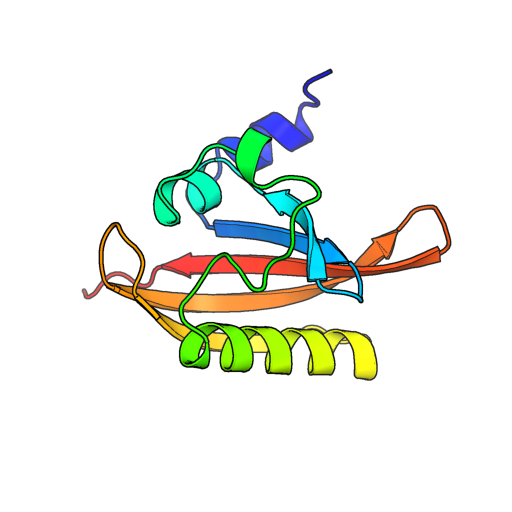Y A 1 107 ? -0.976 1.746 2.814 1.00 97.88 107 GLY A CA 1
ATOM 814 C C . GLY A 1 107 ? -1.122 2.936 1.872 1.00 97.88 107 GLY A C 1
ATOM 815 O O . GLY A 1 107 ? -1.892 2.884 0.910 1.00 97.88 107 GLY A O 1
ATOM 816 N N . ILE A 1 108 ? -0.388 4.010 2.161 1.00 98.00 108 ILE A N 1
ATOM 817 C CA . ILE A 1 108 ? -0.177 5.142 1.257 1.00 98.00 108 ILE A CA 1
ATOM 818 C C . ILE A 1 108 ? 1.323 5.411 1.203 1.00 98.00 108 ILE A C 1
ATOM 820 O O . ILE A 1 108 ? 1.915 5.783 2.218 1.00 98.00 108 ILE A O 1
ATOM 824 N N . ALA A 1 109 ? 1.920 5.277 0.021 1.00 96.94 109 ALA A N 1
ATOM 825 C CA . ALA A 1 109 ? 3.325 5.580 -0.191 1.00 96.94 109 ALA A CA 1
ATOM 826 C C . ALA A 1 109 ? 3.522 6.727 -1.187 1.00 96.94 109 ALA A C 1
ATOM 828 O O . ALA A 1 109 ? 2.929 6.772 -2.268 1.00 96.94 109 ALA A O 1
ATOM 829 N N . ILE A 1 110 ? 4.375 7.671 -0.797 1.00 95.56 110 ILE A N 1
ATOM 830 C CA . ILE A 1 110 ? 4.727 8.852 -1.584 1.00 95.56 110 ILE A CA 1
ATOM 831 C C . ILE A 1 110 ? 6.185 8.705 -1.995 1.00 95.56 110 ILE A C 1
ATOM 833 O O . ILE A 1 110 ? 7.059 8.563 -1.134 1.00 95.56 110 ILE A O 1
ATOM 837 N N . THR A 1 111 ? 6.443 8.738 -3.304 1.00 93.69 111 THR A N 1
ATOM 838 C CA . THR A 1 111 ? 7.811 8.781 -3.828 1.00 93.69 111 THR A CA 1
ATOM 839 C C . THR A 1 111 ? 8.451 10.110 -3.441 1.00 93.69 111 THR A C 1
ATOM 841 O O . THR A 1 111 ? 7.838 11.165 -3.574 1.00 93.69 111 THR A O 1
ATOM 844 N N . LEU A 1 112 ? 9.668 10.041 -2.915 1.00 92.44 112 LEU A N 1
ATOM 845 C CA . LEU A 1 112 ? 10.523 11.196 -2.712 1.00 92.44 112 LEU A CA 1
ATOM 846 C C . LEU A 1 112 ? 11.345 11.363 -3.986 1.00 92.44 112 LEU A C 1
ATOM 848 O O . LEU A 1 112 ? 12.128 10.472 -4.318 1.00 92.44 112 LEU A O 1
ATOM 852 N N . ASP A 1 113 ? 11.138 12.470 -4.687 1.00 83.75 113 ASP A N 1
ATOM 853 C CA . ASP A 1 113 ? 12.025 12.863 -5.774 1.00 83.75 113 ASP A CA 1
ATOM 854 C C . ASP A 1 113 ? 13.373 13.304 -5.178 1.00 83.75 113 ASP A C 1
ATOM 856 O O . ASP A 1 113 ? 13.425 13.858 -4.074 1.00 83.75 113 ASP A O 1
ATOM 860 N N . ASP A 1 114 ? 14.467 12.998 -5.874 1.00 66.38 114 ASP A N 1
ATOM 861 C CA . ASP A 1 114 ? 15.768 13.584 -5.561 1.00 66.38 114 ASP A CA 1
ATOM 862 C C . ASP A 1 114 ? 15.746 15.029 -6.111 1.00 66.38 114 ASP A C 1
ATOM 864 O O . ASP A 1 114 ? 15.537 15.208 -7.313 1.00 66.38 114 ASP A O 1
ATOM 868 N N . ASP A 1 115 ? 15.872 16.030 -5.226 1.00 56.03 115 ASP A N 1
ATOM 869 C CA . ASP A 1 115 ? 15.897 17.474 -5.559 1.00 56.03 115 ASP A CA 1
ATOM 870 C C . ASP A 1 115 ? 16.962 17.844 -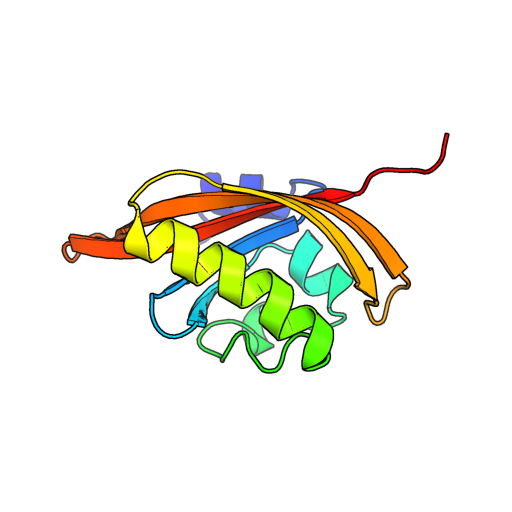6.616 1.00 56.03 115 ASP A C 1
ATOM 872 O O . ASP A 1 115 ? 18.098 17.310 -6.548 1.00 56.03 115 ASP A O 1
#